Protein AF-A0A4Q3RJP1-F1 (afdb_monomer)

Secondary structure (DSSP, 8-state):
---------PPP----S------EETTEE--GGGSHHHHHHHHHHHHHHHHHHGGGGG-STT-TTSPP---SSPEEE-TTT--EEEEE--S-HHHHHHHHHHHTT-SS-HHHHHHHHHHHHHS---TTHHHHHHTT-

Structure (mmCIF, N/CA/C/O backbone):
data_AF-A0A4Q3RJP1-F1
#
_entry.id   AF-A0A4Q3RJP1-F1
#
loop_
_atom_site.group_PDB
_atom_site.id
_atom_site.type_symbol
_atom_site.label_atom_id
_atom_site.label_alt_id
_atom_site.label_comp_id
_atom_site.label_asym_id
_atom_site.label_entity_id
_atom_site.label_seq_id
_atom_site.pdbx_PDB_ins_code
_atom_site.Cartn_x
_atom_site.Cartn_y
_atom_site.Cartn_z
_atom_site.occupancy
_atom_site.B_iso_or_equiv
_atom_site.auth_seq_id
_atom_site.auth_comp_id
_atom_site.auth_asym_id
_atom_site.auth_atom_id
_atom_site.pdbx_PDB_model_num
ATOM 1 N N . SER A 1 1 ? -0.993 -25.068 -61.206 1.00 40.91 1 SER A N 1
ATOM 2 C CA . SER A 1 1 ? -1.866 -24.197 -60.401 1.00 40.91 1 SER A CA 1
ATOM 3 C C . SER A 1 1 ? -1.364 -24.168 -58.963 1.00 40.91 1 SER A C 1
ATOM 5 O O . SER A 1 1 ? -1.584 -25.083 -58.183 1.00 40.91 1 SER A O 1
ATOM 7 N N . THR A 1 2 ? -0.533 -23.165 -58.713 1.00 28.59 2 THR A N 1
ATOM 8 C CA . THR A 1 2 ? 0.005 -22.585 -57.466 1.00 28.59 2 THR A CA 1
ATOM 9 C C . THR A 1 2 ? -1.161 -22.205 -56.515 1.00 28.59 2 THR A C 1
ATOM 11 O O . THR A 1 2 ? -2.216 -21.863 -57.022 1.00 28.59 2 THR A O 1
ATOM 14 N N . ARG A 1 3 ? -1.150 -22.188 -55.171 1.00 31.06 3 ARG A N 1
ATOM 15 C CA . ARG A 1 3 ? -0.143 -22.023 -54.105 1.00 31.06 3 ARG A CA 1
ATOM 16 C C . ARG A 1 3 ? -0.653 -22.725 -52.827 1.00 31.06 3 ARG A C 1
ATOM 18 O O . ARG A 1 3 ? -1.771 -22.458 -52.399 1.00 31.06 3 ARG A O 1
ATOM 25 N N . LYS A 1 4 ? 0.183 -23.533 -52.163 1.00 38.19 4 LYS A N 1
ATOM 26 C CA . LYS A 1 4 ? 0.047 -23.793 -50.717 1.00 38.19 4 LYS A CA 1
ATOM 27 C C . LYS A 1 4 ? 0.534 -22.539 -49.986 1.00 38.19 4 LYS A C 1
ATOM 29 O O . LYS A 1 4 ? 1.635 -22.066 -50.261 1.00 38.19 4 LYS A O 1
ATOM 34 N N . SER A 1 5 ? -0.300 -21.981 -49.114 1.00 39.28 5 SER A N 1
ATOM 35 C CA . SER A 1 5 ? 0.029 -20.807 -48.304 1.00 39.28 5 SER A CA 1
ATOM 36 C C . SER A 1 5 ? 1.105 -21.192 -47.286 1.00 39.28 5 SER A C 1
ATOM 38 O O . SER A 1 5 ? 0.828 -21.866 -46.297 1.00 39.28 5 SER A O 1
ATOM 40 N N . ALA A 1 6 ? 2.357 -20.836 -47.573 1.00 37.06 6 ALA A N 1
ATOM 41 C CA . ALA A 1 6 ? 3.463 -20.976 -46.641 1.00 37.06 6 ALA A CA 1
ATOM 42 C C . ALA A 1 6 ? 3.315 -19.891 -45.568 1.00 37.06 6 ALA A C 1
ATOM 44 O O . ALA A 1 6 ? 3.591 -18.715 -45.807 1.00 37.06 6 ALA A O 1
ATOM 45 N N . MET A 1 7 ? 2.838 -20.291 -44.392 1.00 33.75 7 MET A N 1
ATOM 46 C CA . MET A 1 7 ? 2.870 -19.479 -43.183 1.00 33.75 7 MET A CA 1
ATOM 47 C C . MET A 1 7 ? 4.346 -19.235 -42.856 1.00 33.75 7 MET A C 1
ATOM 49 O O . MET A 1 7 ? 5.059 -20.126 -42.404 1.00 33.75 7 MET A O 1
ATOM 53 N N . HIS A 1 8 ? 4.827 -18.047 -43.214 1.00 34.34 8 HIS A N 1
ATOM 54 C CA . HIS A 1 8 ? 6.205 -17.618 -43.035 1.00 34.34 8 HIS A CA 1
ATOM 55 C C . HIS A 1 8 ? 6.484 -17.479 -41.534 1.00 34.34 8 HIS A C 1
ATOM 57 O O . HIS A 1 8 ? 6.306 -16.410 -40.947 1.00 34.34 8 HIS A O 1
ATOM 63 N N . THR A 1 9 ? 6.883 -18.576 -40.892 1.00 39.91 9 THR A N 1
ATOM 64 C CA . THR A 1 9 ? 7.481 -18.550 -39.560 1.00 39.91 9 THR A CA 1
ATOM 65 C C . THR A 1 9 ? 8.777 -17.762 -39.680 1.00 39.91 9 THR A C 1
ATOM 67 O O . THR A 1 9 ? 9.784 -18.278 -40.172 1.00 39.91 9 THR A O 1
ATOM 70 N N . ARG A 1 10 ? 8.743 -16.481 -39.298 1.00 30.38 10 ARG A N 1
ATOM 71 C CA . ARG A 1 10 ? 9.964 -15.688 -39.160 1.00 30.38 10 ARG A CA 1
ATOM 72 C C . ARG A 1 10 ? 10.860 -16.435 -38.165 1.00 30.38 10 ARG A C 1
ATOM 74 O O . ARG A 1 10 ? 10.366 -16.791 -37.093 1.00 30.38 10 ARG A O 1
ATOM 81 N N . PRO A 1 11 ? 12.129 -16.718 -38.497 1.00 34.84 11 PRO A N 1
ATOM 82 C CA . PRO A 1 11 ? 13.036 -17.321 -37.532 1.00 34.84 11 PRO A CA 1
ATOM 83 C C . PRO A 1 11 ? 13.126 -16.400 -36.306 1.00 34.84 11 PRO A C 1
ATOM 85 O O . PRO A 1 11 ? 13.008 -15.180 -36.473 1.00 34.84 11 PRO A O 1
ATOM 88 N N . PRO A 1 12 ? 13.325 -16.938 -35.086 1.00 36.88 12 PRO A N 1
ATOM 89 C CA . PRO A 1 12 ? 13.581 -16.100 -33.925 1.00 36.88 12 PRO A CA 1
ATOM 90 C C . PRO A 1 12 ? 14.766 -15.211 -34.279 1.00 36.88 12 PRO A C 1
ATOM 92 O O . PRO A 1 12 ? 15.830 -15.705 -34.661 1.00 36.88 12 PRO A O 1
ATOM 95 N N . THR A 1 13 ? 14.544 -13.900 -34.259 1.00 38.78 13 THR A N 1
ATOM 96 C CA . THR A 1 13 ? 15.549 -12.908 -34.614 1.00 38.78 13 THR A CA 1
ATOM 97 C C . THR A 1 13 ? 16.762 -13.177 -33.737 1.00 38.78 13 THR A C 1
ATOM 99 O O . THR A 1 13 ? 16.724 -12.955 -32.528 1.00 38.78 13 THR A O 1
ATOM 102 N N . ARG A 1 14 ? 17.823 -13.732 -34.333 1.00 31.36 14 ARG A N 1
ATOM 103 C CA . ARG A 1 14 ? 19.109 -13.926 -33.671 1.00 31.36 14 ARG A CA 1
ATOM 104 C C . ARG A 1 14 ? 19.540 -12.543 -33.205 1.00 31.36 14 ARG A C 1
ATOM 106 O O . ARG A 1 14 ? 19.836 -11.690 -34.038 1.00 31.36 14 ARG A O 1
ATOM 113 N N . ILE A 1 15 ? 19.496 -12.308 -31.897 1.00 40.25 15 ILE A N 1
ATOM 114 C CA . ILE A 1 15 ? 19.952 -11.058 -31.296 1.00 40.25 15 ILE A CA 1
ATOM 115 C C . ILE A 1 15 ? 21.414 -10.903 -31.719 1.00 40.25 15 ILE A C 1
ATOM 117 O O . ILE A 1 15 ? 22.264 -11.709 -31.342 1.00 40.25 15 ILE A O 1
ATOM 121 N N . SER A 1 16 ? 21.689 -9.933 -32.591 1.00 35.44 16 SER A N 1
ATOM 122 C CA . SER A 1 16 ? 23.049 -9.604 -33.011 1.00 35.44 16 SER A CA 1
ATOM 123 C C . SER A 1 16 ? 23.900 -9.316 -31.766 1.00 35.44 16 SER A C 1
ATOM 125 O O . SER A 1 16 ? 23.445 -8.546 -30.918 1.00 35.44 16 SER A O 1
ATOM 12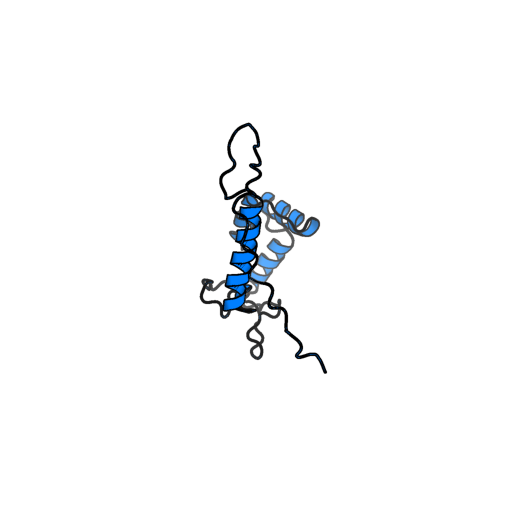7 N N . PRO A 1 17 ? 25.134 -9.846 -31.638 1.00 39.12 17 PRO A N 1
ATOM 128 C CA . PRO A 1 17 ? 25.923 -9.706 -30.407 1.00 39.12 17 PRO A CA 1
ATOM 129 C C . PRO A 1 17 ? 26.403 -8.274 -30.113 1.00 39.12 17 PRO A C 1
ATOM 131 O O . PRO A 1 17 ? 27.000 -8.033 -29.073 1.00 39.12 17 PRO A O 1
ATOM 134 N N . ASN A 1 18 ? 26.164 -7.314 -31.011 1.00 38.44 18 ASN A N 1
ATOM 135 C CA . ASN A 1 18 ? 26.814 -6.003 -30.999 1.00 38.44 18 ASN A CA 1
ATOM 136 C C . ASN A 1 18 ? 25.821 -4.840 -30.913 1.00 38.44 18 ASN A C 1
ATOM 138 O O . ASN A 1 18 ? 25.741 -4.008 -31.815 1.00 38.44 18 ASN A O 1
ATOM 142 N N . MET A 1 19 ? 25.089 -4.738 -29.804 1.00 39.34 19 MET A N 1
ATOM 143 C CA . MET A 1 19 ? 24.434 -3.476 -29.440 1.00 39.34 19 MET A CA 1
ATOM 144 C C . MET A 1 19 ? 24.706 -3.079 -27.985 1.00 39.34 19 MET A C 1
ATOM 146 O O . MET A 1 19 ? 23.820 -2.621 -27.273 1.00 39.34 19 MET A O 1
ATOM 150 N N . SER A 1 20 ? 25.955 -3.203 -27.535 1.00 42.75 20 SER A N 1
ATOM 151 C CA . SER A 1 20 ? 26.436 -2.480 -26.355 1.00 42.75 20 SER A CA 1
ATOM 152 C C . SER A 1 20 ? 26.956 -1.107 -26.793 1.00 42.75 20 SER A C 1
ATOM 154 O O . SER A 1 20 ? 28.162 -0.878 -26.892 1.00 42.75 20 SER A O 1
ATOM 156 N N . LYS A 1 21 ? 26.051 -0.166 -27.092 1.00 44.31 21 LYS A N 1
ATOM 157 C CA . LYS A 1 21 ? 26.439 1.249 -27.031 1.00 44.31 21 LYS A CA 1
ATOM 158 C C . LYS A 1 21 ? 26.668 1.557 -25.555 1.00 44.31 21 LYS A C 1
ATOM 160 O O . LYS A 1 21 ? 25.723 1.675 -24.782 1.00 44.31 21 LYS A O 1
ATOM 165 N N . ASN A 1 22 ? 27.938 1.570 -25.168 1.00 44.00 22 ASN A N 1
ATOM 166 C CA . ASN A 1 22 ? 28.382 1.862 -23.817 1.00 44.00 22 ASN A CA 1
ATOM 167 C C . ASN A 1 22 ? 27.984 3.303 -23.480 1.00 44.00 22 ASN A C 1
ATOM 169 O O . ASN A 1 22 ? 28.597 4.250 -23.965 1.00 44.00 22 ASN A O 1
ATOM 173 N N . 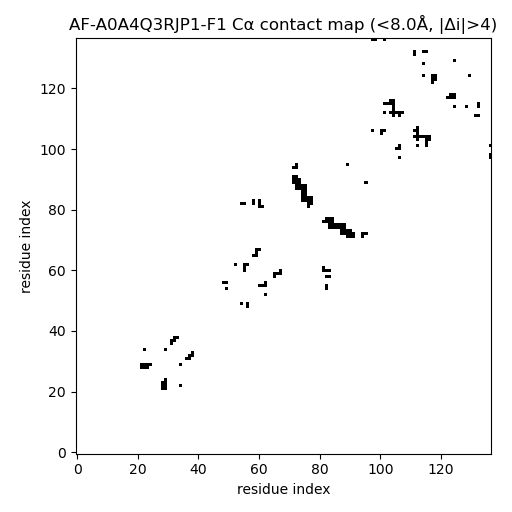TYR A 1 23 ? 26.936 3.472 -22.676 1.00 47.50 23 TYR A N 1
ATOM 174 C CA . TYR A 1 23 ? 26.600 4.766 -22.094 1.00 47.50 23 TYR A CA 1
ATOM 175 C C . TYR A 1 23 ? 27.632 5.057 -21.002 1.00 47.50 23 TYR A C 1
ATOM 177 O O . TYR A 1 23 ? 27.568 4.499 -19.909 1.00 47.50 23 TYR A O 1
ATOM 185 N N . THR A 1 24 ? 28.636 5.868 -21.326 1.00 45.56 24 THR A N 1
ATOM 186 C CA . THR A 1 24 ? 29.651 6.331 -20.378 1.00 45.56 24 THR A CA 1
ATOM 187 C C . THR A 1 24 ? 29.199 7.652 -19.767 1.00 45.56 24 THR A C 1
ATOM 189 O O . THR A 1 24 ? 29.168 8.669 -20.458 1.00 45.56 24 THR A O 1
ATOM 192 N N . THR A 1 25 ? 28.903 7.663 -18.470 1.00 46.78 25 THR A N 1
ATOM 193 C CA . THR A 1 25 ? 28.844 8.905 -17.686 1.00 46.78 25 THR A CA 1
ATOM 194 C C . THR A 1 25 ? 30.158 8.991 -16.913 1.00 46.78 25 THR A C 1
ATOM 196 O O . THR A 1 25 ? 30.443 8.117 -16.097 1.00 46.78 25 THR A O 1
ATOM 199 N N . ASN A 1 26 ? 30.987 10.000 -17.200 1.00 49.41 26 ASN A N 1
ATOM 200 C CA . ASN A 1 26 ? 32.297 10.231 -16.565 1.00 49.41 26 ASN A CA 1
ATOM 201 C C . ASN A 1 26 ? 33.317 9.081 -16.714 1.00 49.41 26 ASN A C 1
ATOM 203 O O . ASN A 1 26 ? 33.939 8.672 -15.739 1.00 49.41 26 ASN A O 1
ATOM 207 N N . GLY A 1 27 ? 33.487 8.533 -17.923 1.00 53.41 27 GLY A N 1
ATOM 208 C CA . GLY A 1 27 ? 34.593 7.608 -18.231 1.00 53.41 27 GLY A CA 1
ATOM 209 C C . GLY A 1 27 ? 34.504 6.201 -17.622 1.00 53.41 27 GLY A C 1
ATOM 210 O O . GLY A 1 27 ? 35.337 5.358 -17.938 1.00 53.41 27 GLY A O 1
ATOM 211 N N . ASN A 1 28 ? 33.484 5.906 -16.813 1.00 54.69 28 ASN A N 1
ATOM 212 C CA . ASN A 1 28 ? 33.272 4.582 -16.236 1.00 54.69 28 ASN A CA 1
ATOM 213 C C . ASN A 1 28 ? 32.237 3.791 -17.048 1.00 54.69 28 ASN A C 1
ATOM 215 O O . ASN A 1 28 ? 31.143 4.286 -17.333 1.00 54.69 28 ASN A O 1
ATOM 219 N N . LEU A 1 29 ? 32.569 2.543 -17.401 1.00 55.94 29 LEU A N 1
ATOM 220 C CA . LEU A 1 29 ? 31.625 1.589 -17.988 1.00 55.94 29 LEU A CA 1
ATOM 221 C C . LEU A 1 29 ? 30.486 1.345 -16.989 1.00 55.94 29 LEU A C 1
ATOM 223 O O . LEU A 1 29 ? 30.688 0.753 -15.926 1.00 55.94 29 LEU A O 1
ATOM 227 N N . VAL A 1 30 ? 29.280 1.806 -17.319 1.00 52.84 30 VAL A N 1
ATOM 228 C CA . VAL A 1 30 ? 28.097 1.553 -16.497 1.00 52.84 30 VAL A CA 1
ATOM 229 C C . VAL A 1 30 ? 27.781 0.060 -16.578 1.00 52.84 30 VAL A C 1
ATOM 231 O O . VAL A 1 30 ? 27.371 -0.450 -17.620 1.00 52.84 30 VAL A O 1
ATOM 234 N N . ARG A 1 31 ? 28.012 -0.663 -15.476 1.00 60.06 31 ARG A N 1
ATOM 235 C CA . ARG A 1 31 ? 27.658 -2.082 -15.356 1.00 60.06 31 ARG A CA 1
ATOM 236 C C . ARG A 1 31 ? 26.155 -2.248 -15.619 1.00 60.06 31 ARG A C 1
ATOM 238 O O . ARG A 1 31 ? 25.355 -1.348 -15.369 1.00 60.06 31 ARG A O 1
ATOM 245 N N . ILE A 1 32 ? 25.778 -3.450 -16.045 1.00 55.72 32 ILE A N 1
ATOM 246 C CA . ILE A 1 32 ? 24.441 -3.873 -16.488 1.00 55.72 32 ILE A CA 1
ATOM 247 C C . ILE A 1 32 ? 23.227 -3.350 -15.662 1.00 55.72 32 ILE A C 1
ATOM 249 O O . ILE A 1 32 ? 22.203 -3.131 -16.310 1.00 55.72 32 ILE A O 1
ATOM 253 N N . PRO A 1 33 ? 23.252 -3.050 -14.336 1.00 55.62 33 PRO A N 1
ATOM 254 C CA . PRO A 1 33 ? 22.040 -2.602 -13.625 1.00 55.62 33 PRO A CA 1
ATOM 255 C C . PRO A 1 33 ? 21.375 -1.299 -14.107 1.00 55.62 33 PRO A C 1
ATOM 257 O O . PRO A 1 33 ? 20.164 -1.176 -13.954 1.00 55.62 33 PRO A O 1
ATOM 260 N N . THR A 1 34 ? 22.106 -0.330 -14.668 1.00 59.41 34 THR A N 1
ATOM 261 C CA . THR A 1 34 ? 21.546 0.994 -15.043 1.00 59.41 34 THR A CA 1
ATOM 262 C C . THR A 1 34 ? 21.532 1.271 -16.547 1.00 59.41 34 THR A C 1
ATOM 264 O O . THR A 1 34 ? 21.114 2.346 -16.974 1.00 59.41 34 THR A O 1
ATOM 267 N N . SER A 1 35 ? 21.934 0.294 -17.363 1.00 78.44 35 SER A N 1
ATOM 268 C CA . SER A 1 35 ? 21.796 0.350 -18.824 1.00 78.44 35 SER A CA 1
ATOM 269 C C . SER A 1 35 ? 20.330 0.195 -19.264 1.00 78.44 35 SER A C 1
ATOM 271 O O . SER A 1 35 ? 19.538 -0.436 -18.562 1.00 78.44 35 SER A O 1
ATOM 273 N N . LEU A 1 36 ? 19.968 0.708 -20.450 1.00 79.81 36 LEU A N 1
ATOM 274 C CA . LEU A 1 36 ? 18.638 0.500 -21.053 1.00 79.81 36 LEU A CA 1
ATOM 275 C C . LEU A 1 36 ? 18.265 -0.993 -21.110 1.00 79.81 36 LEU A C 1
ATOM 277 O O . LEU A 1 36 ? 17.137 -1.368 -20.805 1.00 79.81 36 LEU A O 1
ATOM 281 N N . THR A 1 37 ? 19.232 -1.853 -21.433 1.00 80.81 37 THR A N 1
ATOM 282 C CA . THR A 1 37 ? 19.058 -3.310 -21.443 1.00 80.81 37 THR A CA 1
ATOM 283 C C . THR A 1 37 ? 18.700 -3.851 -20.062 1.00 80.81 37 THR A C 1
ATOM 285 O O . THR A 1 37 ? 17.780 -4.652 -19.946 1.00 80.81 37 THR A O 1
ATOM 288 N N . GLY A 1 38 ? 19.368 -3.381 -19.003 1.00 79.69 38 GLY A N 1
ATOM 289 C CA . GLY A 1 38 ? 19.026 -3.743 -17.625 1.00 79.69 38 GLY A CA 1
ATOM 290 C C . GLY A 1 38 ? 17.587 -3.364 -17.269 1.00 79.69 38 GLY A C 1
ATOM 291 O O . GLY A 1 38 ? 16.857 -4.181 -16.715 1.00 79.69 38 GLY A O 1
ATOM 292 N N . GLN A 1 39 ? 17.144 -2.165 -17.662 1.00 82.25 39 GLN A N 1
ATOM 293 C CA . GLN A 1 39 ? 15.765 -1.711 -17.441 1.00 82.25 39 GLN A CA 1
ATOM 294 C C . GLN A 1 39 ? 14.731 -2.590 -18.169 1.00 82.25 39 GLN A C 1
ATOM 296 O O . GLN A 1 39 ? 13.691 -2.912 -17.594 1.00 82.25 39 GLN A O 1
ATOM 301 N N . LEU A 1 40 ? 15.018 -3.014 -19.405 1.00 84.88 40 LEU A N 1
ATOM 302 C CA . LEU A 1 40 ? 14.148 -3.922 -20.165 1.00 84.88 40 LEU A CA 1
ATOM 303 C C . LEU A 1 40 ? 14.091 -5.323 -19.546 1.00 84.88 40 LEU A C 1
ATOM 305 O O . LEU A 1 40 ? 13.004 -5.877 -19.407 1.00 84.88 40 LEU A O 1
ATOM 309 N N . LEU A 1 41 ? 15.226 -5.859 -19.092 1.00 86.44 41 LEU A N 1
ATOM 310 C CA . LEU A 1 41 ? 15.273 -7.163 -18.423 1.00 86.44 41 LEU A CA 1
ATOM 311 C C . LEU A 1 41 ? 14.419 -7.191 -17.150 1.00 86.44 41 LEU A C 1
ATOM 313 O O . LEU A 1 41 ? 13.735 -8.179 -16.896 1.00 86.44 41 LEU A O 1
ATOM 317 N N . PHE A 1 42 ? 14.401 -6.103 -16.372 1.00 81.69 42 PHE A N 1
ATOM 318 C CA . PHE A 1 42 ? 13.499 -6.002 -15.221 1.00 81.69 42 PHE A CA 1
ATOM 319 C C . PHE A 1 42 ? 12.030 -6.067 -15.638 1.00 81.69 42 PHE A C 1
ATOM 321 O O . PHE A 1 42 ? 11.240 -6.743 -14.982 1.00 81.69 42 PHE A O 1
ATOM 328 N N . ARG A 1 43 ? 11.653 -5.397 -16.731 1.00 86.31 43 ARG A N 1
ATOM 329 C CA . ARG A 1 43 ? 10.282 -5.444 -17.248 1.00 86.31 43 ARG A CA 1
ATOM 330 C C . ARG A 1 43 ? 9.886 -6.865 -17.660 1.00 86.31 43 ARG A C 1
ATOM 332 O O . ARG A 1 43 ? 8.811 -7.321 -17.274 1.00 86.31 43 ARG A O 1
ATOM 339 N N . ASP A 1 44 ? 10.758 -7.566 -18.378 1.00 88.19 44 ASP A N 1
ATOM 340 C CA . ASP A 1 44 ? 10.510 -8.944 -18.822 1.00 88.19 44 ASP A CA 1
ATOM 341 C C . ASP A 1 44 ? 10.420 -9.918 -17.643 1.00 88.19 44 ASP A C 1
ATOM 343 O O . ASP A 1 44 ? 9.553 -10.791 -17.619 1.00 88.19 44 ASP A O 1
ATOM 347 N N . MET A 1 45 ? 11.252 -9.721 -16.617 1.00 87.88 45 MET A N 1
ATOM 348 C CA . MET A 1 45 ? 11.177 -10.480 -15.369 1.00 87.88 45 MET A CA 1
ATOM 349 C C . MET A 1 45 ? 9.798 -10.343 -14.706 1.00 87.88 45 MET A C 1
ATOM 351 O O . MET A 1 45 ? 9.195 -11.354 -14.345 1.00 87.88 45 MET A O 1
ATOM 355 N N . TYR A 1 46 ? 9.276 -9.116 -14.568 1.00 85.12 46 TYR A N 1
ATOM 356 C CA . TYR A 1 46 ? 7.951 -8.883 -13.979 1.00 85.12 46 TYR A CA 1
ATOM 357 C C . TYR A 1 46 ? 6.829 -9.506 -14.813 1.00 85.12 46 TYR A C 1
ATOM 359 O O . TYR A 1 46 ? 5.913 -10.099 -14.245 1.00 85.12 46 TYR A O 1
ATOM 367 N N . PHE A 1 47 ? 6.914 -9.442 -16.145 1.00 87.12 47 PHE A N 1
ATOM 368 C CA . PHE A 1 47 ? 5.945 -10.117 -17.008 1.00 87.12 47 PHE A CA 1
ATOM 369 C C . PHE A 1 47 ? 5.989 -11.639 -16.867 1.00 87.12 47 PHE A C 1
ATOM 371 O O . PHE A 1 47 ? 4.933 -12.263 -16.801 1.00 87.12 47 PHE A O 1
ATOM 378 N N . GLY A 1 48 ? 7.179 -12.237 -16.775 1.00 87.31 48 GLY A N 1
ATOM 379 C CA . GLY A 1 48 ? 7.327 -13.674 -16.536 1.00 87.31 48 GLY A CA 1
ATOM 380 C C . GLY A 1 48 ? 6.742 -14.103 -15.188 1.00 87.31 48 GLY A C 1
ATOM 381 O O . GLY A 1 48 ? 5.994 -15.078 -15.120 1.00 87.31 48 GLY A O 1
ATOM 382 N N . ALA A 1 49 ? 7.012 -13.336 -14.128 1.00 85.38 49 ALA A N 1
ATOM 383 C CA . ALA A 1 49 ? 6.455 -13.592 -12.801 1.00 85.38 49 ALA A CA 1
ATOM 384 C C . ALA A 1 49 ? 4.920 -13.466 -12.783 1.00 85.38 49 ALA A C 1
ATOM 386 O O . ALA A 1 49 ? 4.230 -14.325 -12.232 1.00 85.38 49 ALA A O 1
ATOM 387 N N . GLN A 1 50 ? 4.375 -12.436 -13.436 1.00 87.81 50 GLN A N 1
ATOM 388 C CA . GLN A 1 50 ? 2.932 -12.246 -13.558 1.00 87.81 50 GLN A CA 1
ATOM 389 C C . GLN A 1 50 ? 2.275 -13.330 -14.420 1.00 87.81 50 GLN A C 1
ATOM 391 O O . GLN A 1 50 ? 1.170 -13.751 -14.104 1.00 87.81 50 GLN A O 1
ATOM 396 N N . ALA A 1 51 ? 2.925 -13.824 -15.477 1.00 87.38 51 ALA A N 1
ATOM 397 C CA . ALA A 1 51 ? 2.366 -14.885 -16.316 1.00 87.38 51 ALA A CA 1
ATOM 398 C C . ALA A 1 51 ? 2.131 -16.190 -15.535 1.00 87.38 51 ALA A C 1
ATOM 400 O O . ALA A 1 51 ? 1.160 -16.894 -15.802 1.00 87.38 51 ALA A O 1
ATOM 401 N N . ALA A 1 52 ? 2.982 -16.489 -14.548 1.00 84.00 52 ALA A N 1
ATOM 402 C CA . ALA A 1 52 ? 2.827 -17.660 -13.689 1.00 84.00 52 ALA A CA 1
ATOM 403 C C . ALA A 1 52 ? 1.738 -17.489 -12.610 1.00 84.00 52 ALA A C 1
ATOM 405 O O . ALA A 1 52 ? 1.089 -18.464 -12.240 1.00 84.00 52 ALA A O 1
ATOM 406 N N . LEU A 1 53 ? 1.543 -16.268 -12.096 1.00 82.69 53 LEU A N 1
ATOM 407 C CA . LEU A 1 53 ? 0.657 -15.974 -10.954 1.00 82.69 53 LEU A CA 1
ATOM 408 C C . LEU A 1 53 ? -0.693 -15.345 -11.353 1.00 82.69 53 LEU A C 1
ATOM 410 O O . LEU A 1 53 ? -1.626 -15.297 -10.553 1.00 82.69 53 LEU A O 1
ATOM 414 N N . GLY A 1 54 ? -0.818 -14.847 -12.581 1.00 87.06 54 GLY A N 1
ATOM 415 C CA . GLY A 1 54 ? -1.999 -14.148 -13.077 1.00 87.06 54 GLY A CA 1
ATOM 416 C C . GLY A 1 54 ? -2.338 -12.898 -12.258 1.00 87.06 54 GLY A C 1
ATOM 417 O O . GLY A 1 54 ? -1.463 -12.136 -11.843 1.00 87.06 54 GLY A O 1
ATOM 418 N N . TYR A 1 55 ? -3.633 -12.690 -12.011 1.00 84.19 55 TYR A N 1
ATOM 419 C CA . TYR A 1 55 ? -4.141 -11.552 -11.236 1.00 84.19 55 TYR A CA 1
ATOM 420 C C . TYR A 1 55 ? -3.728 -11.580 -9.756 1.00 84.19 55 TYR A C 1
ATOM 422 O O . TYR A 1 55 ? -3.702 -10.530 -9.116 1.00 84.19 55 TYR A O 1
ATOM 430 N N . ALA A 1 56 ? -3.330 -12.742 -9.225 1.00 83.50 56 ALA A N 1
ATOM 431 C CA . ALA A 1 56 ? -2.850 -12.853 -7.851 1.00 83.50 56 ALA A CA 1
ATOM 432 C C . ALA A 1 56 ? -1.488 -12.167 -7.636 1.00 83.50 56 ALA A C 1
ATOM 434 O O . ALA A 1 56 ? -1.144 -11.837 -6.505 1.00 83.50 56 ALA A O 1
ATOM 435 N N . PHE A 1 57 ? -0.731 -11.886 -8.707 1.00 85.88 57 PHE A N 1
ATOM 436 C CA . PHE A 1 57 ? 0.585 -11.244 -8.618 1.00 85.88 57 PHE A CA 1
ATOM 437 C C . PHE A 1 57 ? 0.562 -9.914 -7.843 1.00 85.88 57 PHE A C 1
ATOM 439 O O . PHE A 1 57 ? 1.496 -9.613 -7.104 1.00 85.88 57 PHE A O 1
ATOM 446 N N . GLY A 1 58 ? -0.509 -9.127 -7.994 1.00 83.69 58 GLY A N 1
ATOM 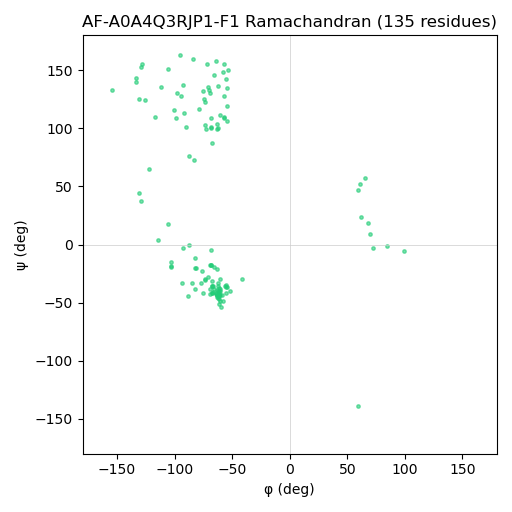447 C CA . GLY A 1 58 ? -0.640 -7.800 -7.385 1.00 83.69 58 GLY A CA 1
ATOM 448 C C . GLY A 1 58 ? -1.216 -7.780 -5.967 1.00 83.69 58 GLY A C 1
ATOM 449 O O . GLY A 1 58 ? -1.365 -6.699 -5.402 1.00 83.69 58 GLY A O 1
ATOM 450 N N . GLN A 1 59 ? -1.568 -8.932 -5.397 1.00 85.69 59 GLN A N 1
ATOM 451 C CA . GLN A 1 59 ? -2.249 -9.021 -4.106 1.00 85.69 59 GLN A CA 1
ATOM 452 C C . GLN A 1 59 ? -1.537 -9.990 -3.164 1.00 85.69 59 GLN A C 1
ATOM 454 O O . GLN A 1 59 ? -0.878 -10.936 -3.585 1.00 85.69 59 GLN A O 1
ATOM 459 N N . THR A 1 60 ? -1.687 -9.755 -1.862 1.00 84.00 60 THR A N 1
ATOM 460 C CA . THR A 1 60 ? -1.176 -10.664 -0.826 1.00 84.00 60 THR A CA 1
ATOM 461 C C . THR A 1 60 ? -2.023 -11.934 -0.738 1.00 84.00 60 THR A C 1
ATOM 463 O O . THR A 1 60 ? -1.515 -13.003 -0.409 1.00 84.00 60 THR A O 1
ATOM 466 N N . TYR A 1 61 ? -3.320 -11.832 -1.045 1.00 83.00 61 TYR A N 1
ATOM 467 C CA . TYR A 1 61 ? -4.241 -12.963 -1.030 1.00 83.00 61 TYR A CA 1
ATOM 468 C C . TYR A 1 61 ? -4.017 -13.869 -2.248 1.00 83.00 61 TYR A C 1
ATOM 470 O O . TYR A 1 61 ? -3.949 -13.392 -3.379 1.00 83.00 61 TYR A O 1
ATOM 478 N N . ASN A 1 62 ? -3.928 -15.183 -2.022 1.00 82.38 62 ASN A N 1
ATOM 479 C CA . ASN A 1 62 ? -3.673 -16.188 -3.063 1.00 82.38 62 ASN A CA 1
ATOM 480 C C . ASN A 1 62 ? -2.315 -16.044 -3.796 1.00 82.38 62 ASN A C 1
ATOM 482 O O . ASN A 1 62 ? -2.160 -16.521 -4.918 1.00 82.38 62 ASN A O 1
ATOM 486 N N . ASN A 1 63 ? -1.318 -15.400 -3.174 1.00 86.50 63 ASN A N 1
ATOM 487 C CA . ASN A 1 63 ? 0.029 -15.269 -3.733 1.00 86.50 63 ASN A CA 1
ATOM 488 C C . ASN A 1 63 ? 1.073 -15.963 -2.837 1.00 86.50 63 ASN A C 1
ATOM 490 O O . ASN A 1 63 ? 1.380 -15.448 -1.761 1.00 86.50 63 ASN A O 1
ATOM 494 N N . PRO A 1 64 ? 1.674 -17.091 -3.268 1.00 83.75 64 PRO A N 1
ATOM 495 C CA . PRO A 1 64 ? 2.645 -17.830 -2.460 1.00 83.75 64 PRO A CA 1
ATOM 496 C C . PRO A 1 64 ? 3.966 -17.076 -2.248 1.00 83.75 64 PRO A C 1
ATOM 498 O O . PRO A 1 64 ? 4.728 -17.427 -1.352 1.00 83.75 64 PRO A O 1
ATOM 501 N N . GLN A 1 65 ? 4.260 -16.060 -3.067 1.00 84.62 65 GLN A N 1
ATOM 502 C CA . GLN A 1 65 ? 5.470 -15.244 -2.931 1.00 84.62 65 GLN A CA 1
ATOM 503 C C . GLN A 1 65 ? 5.311 -14.133 -1.883 1.00 84.62 65 GLN A C 1
ATOM 505 O O . GLN A 1 65 ? 6.306 -13.613 -1.377 1.00 84.62 65 GLN A O 1
ATOM 510 N N . CYS A 1 66 ? 4.076 -13.757 -1.539 1.00 85.62 66 CYS A N 1
ATOM 511 C CA . CYS A 1 66 ? 3.806 -12.711 -0.563 1.00 85.62 66 CYS A CA 1
ATOM 512 C C . CYS A 1 66 ? 3.584 -13.309 0.829 1.00 85.62 66 CYS A C 1
ATOM 514 O O . CYS A 1 66 ? 2.729 -14.168 1.030 1.00 85.62 66 CYS A O 1
ATOM 516 N N . ARG A 1 67 ? 4.313 -12.803 1.830 1.00 86.88 67 ARG A N 1
ATOM 517 C CA . ARG A 1 67 ? 4.016 -13.110 3.233 1.00 86.88 67 ARG A CA 1
ATOM 518 C C . ARG A 1 67 ? 2.757 -12.352 3.654 1.00 86.88 67 ARG A C 1
ATOM 520 O 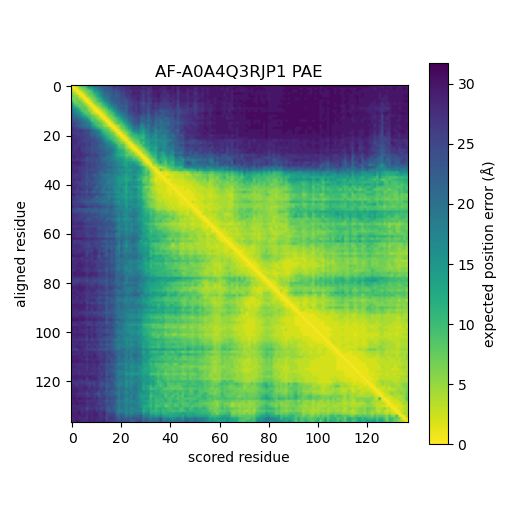O . ARG A 1 67 ? 2.727 -11.125 3.590 1.00 86.88 67 ARG A O 1
ATOM 527 N N . PHE A 1 68 ? 1.752 -13.087 4.120 1.00 84.62 68 PHE A N 1
ATOM 528 C CA . PHE A 1 68 ? 0.592 -12.498 4.779 1.00 84.62 68 PHE A CA 1
ATOM 529 C C . PHE A 1 68 ? 0.983 -11.960 6.158 1.00 84.62 68 PHE A C 1
ATOM 531 O O . PHE A 1 68 ? 1.701 -12.623 6.909 1.00 84.62 68 PHE A O 1
ATOM 538 N N . ILE A 1 69 ? 0.516 -10.758 6.480 1.00 84.06 69 ILE A N 1
ATOM 539 C CA . ILE A 1 69 ? 0.724 -10.113 7.774 1.00 84.06 69 ILE A CA 1
ATOM 540 C C . ILE A 1 69 ? -0.671 -9.740 8.300 1.00 84.06 69 ILE A C 1
ATOM 542 O O . ILE A 1 69 ? -1.420 -9.068 7.590 1.00 84.06 69 ILE A O 1
ATOM 546 N N . PRO A 1 70 ? -1.047 -10.197 9.505 1.00 86.06 70 PRO A N 1
ATOM 547 C CA . PRO A 1 70 ? -2.382 -9.994 10.057 1.00 86.06 70 PRO A CA 1
ATOM 548 C C . PRO A 1 70 ? -2.503 -8.615 10.727 1.00 86.06 70 PRO A C 1
ATOM 550 O O . PRO A 1 70 ? -2.507 -8.514 11.951 1.00 86.06 70 PRO A O 1
ATOM 553 N N . TRP A 1 71 ? -2.556 -7.550 9.930 1.00 85.44 71 TRP A N 1
ATOM 554 C CA . TRP A 1 71 ? -2.888 -6.200 10.404 1.00 85.44 71 TRP A CA 1
ATOM 555 C C . TRP A 1 71 ? -4.409 -5.983 10.473 1.00 85.44 71 TRP A C 1
ATOM 557 O O . TRP A 1 71 ? -5.175 -6.685 9.808 1.00 85.44 71 TRP A O 1
ATOM 567 N N . HIS A 1 72 ? -4.833 -4.986 11.255 1.00 89.56 72 HIS A N 1
ATOM 568 C CA . HIS A 1 72 ? -6.216 -4.498 11.265 1.00 89.56 72 HIS A CA 1
ATOM 569 C C . HIS A 1 72 ? -6.600 -3.881 9.915 1.00 89.56 72 HIS A C 1
ATOM 571 O O . HIS A 1 72 ? -5.735 -3.440 9.160 1.00 89.56 72 HIS A O 1
ATOM 577 N N . LEU A 1 73 ? -7.896 -3.821 9.620 1.00 88.81 73 LEU A N 1
ATOM 578 C CA . LEU A 1 73 ? -8.456 -3.359 8.346 1.00 88.81 73 LEU A CA 1
ATOM 579 C C . LEU A 1 73 ? -8.103 -4.248 7.134 1.00 88.81 73 LEU A C 1
ATOM 581 O O . LEU A 1 73 ? -7.523 -3.772 6.151 1.00 88.81 73 LEU A O 1
ATOM 585 N N . PRO A 1 74 ? -8.431 -5.557 7.156 1.00 89.38 74 PRO A N 1
ATOM 586 C CA . PRO A 1 74 ? -8.120 -6.444 6.042 1.00 89.38 74 PRO A CA 1
ATOM 587 C C . PRO A 1 74 ? -8.907 -6.065 4.781 1.00 89.38 74 PRO A C 1
ATOM 589 O O . PRO A 1 74 ? -10.068 -5.656 4.841 1.00 89.38 74 PRO A O 1
ATOM 592 N N . SER A 1 75 ? -8.284 -6.246 3.614 1.00 88.81 75 SER A N 1
ATOM 593 C CA . SER A 1 75 ? -8.937 -6.018 2.323 1.00 88.81 75 SER A CA 1
ATOM 594 C C . SER A 1 75 ? -10.132 -6.953 2.127 1.00 88.81 75 SER A C 1
ATOM 596 O O . SER A 1 75 ? -10.036 -8.158 2.361 1.00 88.81 75 SER A O 1
ATOM 598 N N . GLU A 1 76 ? -11.238 -6.407 1.630 1.00 89.62 76 GLU A N 1
ATOM 599 C CA . GLU A 1 76 ? -12.402 -7.186 1.220 1.00 89.62 76 GLU A CA 1
ATOM 600 C C . GLU A 1 76 ? -12.060 -7.993 -0.040 1.00 89.62 76 GLU A C 1
ATOM 602 O O . GLU A 1 76 ? -11.534 -7.453 -1.022 1.00 89.62 76 GLU A O 1
ATOM 607 N N . ILE A 1 77 ? -12.369 -9.287 0.002 1.00 88.00 77 ILE A N 1
ATOM 608 C CA . ILE A 1 77 ? -12.163 -10.225 -1.100 1.00 88.00 77 ILE A CA 1
ATOM 609 C C . ILE A 1 77 ? -13.508 -10.671 -1.664 1.00 88.00 77 ILE A C 1
ATOM 611 O O . ILE A 1 77 ? -14.427 -11.018 -0.921 1.00 88.00 77 ILE A O 1
ATOM 615 N N . ASP A 1 78 ? -13.618 -10.705 -2.987 1.00 87.19 78 ASP A N 1
ATOM 616 C CA . ASP A 1 78 ? -14.754 -11.343 -3.637 1.00 87.19 78 ASP A CA 1
ATOM 617 C C . ASP A 1 78 ? -14.542 -12.862 -3.647 1.00 87.19 78 ASP A C 1
ATOM 619 O O . ASP A 1 78 ? -13.612 -13.381 -4.265 1.00 87.19 78 ASP A O 1
ATOM 623 N N . THR A 1 79 ? -15.425 -13.590 -2.964 1.00 83.81 79 THR A N 1
ATOM 624 C CA . THR A 1 79 ? -15.366 -15.056 -2.846 1.00 83.81 79 THR A CA 1
ATOM 625 C C . THR A 1 79 ? -15.522 -15.777 -4.182 1.00 83.81 79 THR A C 1
ATOM 627 O O . THR A 1 79 ? -15.083 -16.919 -4.303 1.00 83.81 79 THR A O 1
ATOM 630 N N . LYS A 1 80 ? -16.109 -15.133 -5.197 1.00 85.69 80 LYS A N 1
ATOM 631 C CA . LYS A 1 80 ? -16.294 -15.736 -6.525 1.00 85.69 80 LYS A CA 1
ATOM 632 C C . LYS A 1 80 ? -15.045 -15.634 -7.393 1.00 85.69 80 LYS A C 1
ATOM 634 O O . LYS A 1 80 ? -14.755 -16.558 -8.147 1.00 85.69 80 LYS A O 1
ATOM 639 N N . THR A 1 81 ? -14.330 -14.515 -7.311 1.00 83.75 81 THR A N 1
ATOM 640 C CA . THR A 1 81 ? -13.165 -14.231 -8.166 1.00 83.75 81 THR A CA 1
ATOM 641 C C . THR A 1 81 ? -11.829 -14.427 -7.449 1.00 83.75 81 THR A C 1
ATOM 643 O O . THR A 1 81 ? -10.806 -14.598 -8.109 1.00 83.75 81 THR A O 1
ATOM 646 N N . GLY A 1 82 ? -11.815 -14.431 -6.113 1.00 82.38 82 GLY A N 1
ATOM 647 C CA . GLY A 1 82 ? -10.595 -14.494 -5.305 1.00 82.38 82 GLY A CA 1
ATOM 648 C C . GLY A 1 82 ? -9.730 -13.232 -5.413 1.00 82.38 82 GLY A C 1
ATOM 649 O O . GLY A 1 82 ? -8.532 -13.281 -5.118 1.00 82.38 82 GLY A O 1
ATOM 650 N N . LEU A 1 83 ? -10.314 -12.122 -5.874 1.00 84.25 83 LEU A N 1
ATOM 651 C CA . LEU A 1 83 ? -9.640 -10.841 -6.076 1.00 84.25 83 LEU A CA 1
ATOM 652 C C . LEU A 1 83 ? -10.027 -9.838 -4.988 1.00 84.25 83 LEU A C 1
ATOM 654 O O . LEU A 1 83 ? -11.135 -9.878 -4.449 1.00 84.25 83 LEU A O 1
ATOM 658 N N . ILE A 1 84 ? -9.111 -8.917 -4.689 1.00 86.12 84 ILE A N 1
ATOM 659 C CA . ILE A 1 84 ? -9.391 -7.780 -3.807 1.00 86.12 84 ILE A CA 1
ATOM 660 C C . ILE A 1 84 ? -10.335 -6.773 -4.487 1.00 86.12 84 ILE A C 1
ATOM 662 O O . ILE A 1 84 ? -10.111 -6.353 -5.622 1.00 86.12 84 ILE A O 1
ATOM 666 N N . THR A 1 85 ? -11.370 -6.335 -3.773 1.00 83.38 85 THR A N 1
ATOM 667 C CA . THR A 1 85 ? -12.394 -5.401 -4.293 1.00 83.38 85 THR A CA 1
ATOM 668 C C . THR A 1 85 ? -11.935 -3.934 -4.230 1.00 83.38 85 THR A C 1
ATOM 670 O O . THR A 1 85 ? -12.564 -3.042 -4.795 1.00 83.38 85 THR A O 1
ATOM 673 N N . GLY A 1 86 ? -10.834 -3.661 -3.521 1.00 82.44 86 GLY A N 1
ATOM 674 C CA . GLY A 1 86 ? -10.329 -2.308 -3.247 1.00 82.44 86 GLY A CA 1
ATOM 675 C C . GLY A 1 86 ? -10.984 -1.628 -2.039 1.00 82.44 86 GLY A C 1
ATOM 676 O O . GLY A 1 86 ? -10.612 -0.513 -1.682 1.00 82.44 86 GLY A O 1
ATOM 677 N N . LYS A 1 87 ? -11.934 -2.308 -1.393 1.00 88.25 87 LYS A N 1
ATOM 678 C CA . LYS A 1 87 ? -12.487 -1.946 -0.085 1.00 88.25 87 LYS A CA 1
ATOM 679 C C . LYS A 1 87 ? -11.764 -2.719 1.017 1.00 88.25 87 LYS A C 1
ATOM 681 O O . LYS A 1 87 ? -11.097 -3.716 0.742 1.00 88.25 87 LYS A O 1
ATOM 686 N N . TYR A 1 88 ? -11.905 -2.259 2.250 1.00 90.25 88 TYR A N 1
ATOM 687 C CA . TYR A 1 88 ? -11.382 -2.911 3.447 1.00 90.25 88 TYR A CA 1
ATOM 688 C C . TYR A 1 88 ? -12.502 -3.060 4.480 1.00 90.25 88 TYR A C 1
ATOM 690 O O . TYR A 1 88 ? -13.495 -2.329 4.444 1.00 90.25 88 TYR A O 1
ATOM 698 N N . LEU A 1 89 ? -12.353 -4.032 5.371 1.00 89.81 89 LEU A N 1
ATOM 699 C CA . LEU A 1 89 ? -13.299 -4.319 6.443 1.00 89.81 89 LEU A CA 1
ATOM 700 C C . LEU A 1 89 ? -12.880 -3.573 7.707 1.00 89.81 89 LEU A C 1
ATOM 702 O O . LEU A 1 89 ? -11.706 -3.579 8.044 1.00 89.81 89 LEU A O 1
ATOM 706 N N . ILE A 1 90 ? -13.826 -2.964 8.420 1.00 90.94 90 ILE A N 1
ATOM 707 C CA . ILE A 1 90 ? -13.540 -2.298 9.696 1.00 90.94 90 ILE A CA 1
ATOM 708 C C . ILE A 1 90 ? -13.710 -3.323 10.817 1.00 90.94 90 ILE A C 1
ATOM 710 O O . ILE A 1 90 ? -14.831 -3.647 11.205 1.00 90.94 90 ILE A O 1
ATOM 714 N N . ASP A 1 91 ? -12.596 -3.857 11.305 1.00 90.50 91 ASP A N 1
ATOM 715 C CA . ASP A 1 91 ? -12.535 -4.785 12.439 1.00 90.50 91 ASP A CA 1
ATOM 716 C C . ASP A 1 91 ? -12.295 -4.056 13.772 1.00 90.50 91 ASP A C 1
ATOM 718 O O . ASP A 1 91 ? -12.826 -4.463 14.804 1.00 90.50 91 ASP A O 1
ATOM 722 N N . ASN A 1 92 ? -11.536 -2.956 13.744 1.00 91.50 92 ASN A N 1
ATOM 723 C CA . ASN A 1 92 ? -11.223 -2.127 14.903 1.00 91.50 92 ASN A CA 1
ATOM 724 C C . ASN A 1 92 ? -11.467 -0.636 14.598 1.00 91.50 92 ASN A C 1
ATOM 726 O O . ASN A 1 92 ? -10.918 -0.079 13.647 1.00 91.50 92 ASN A O 1
ATOM 730 N N . ALA A 1 93 ? -12.279 0.017 15.435 1.00 92.00 93 ALA A N 1
ATOM 731 C CA . ALA A 1 93 ? -12.624 1.430 15.289 1.00 92.00 93 ALA A CA 1
ATOM 732 C C . ALA A 1 93 ? -11.433 2.375 15.528 1.00 92.00 93 ALA A C 1
ATOM 734 O O . ALA A 1 93 ? -11.316 3.391 14.847 1.00 92.00 93 ALA A O 1
ATOM 735 N N . GLU A 1 94 ? -10.533 2.038 16.457 1.00 91.81 94 GLU A N 1
ATOM 736 C CA . GLU A 1 94 ? -9.334 2.841 16.722 1.00 91.81 94 GLU A CA 1
ATOM 737 C C . GLU A 1 94 ? -8.356 2.764 15.544 1.00 91.81 94 GLU A C 1
ATOM 739 O O . GLU A 1 94 ? -7.837 3.787 15.096 1.00 91.81 94 GLU A O 1
ATOM 744 N N . ALA A 1 95 ? -8.162 1.562 14.990 1.00 89.75 95 ALA A N 1
ATOM 745 C CA . ALA A 1 95 ? -7.323 1.363 13.811 1.00 89.75 95 ALA A CA 1
ATOM 746 C C . ALA A 1 95 ? -7.861 2.144 12.602 1.00 89.75 95 ALA A C 1
ATOM 748 O O . ALA A 1 95 ? -7.086 2.764 11.874 1.00 89.75 95 ALA A O 1
ATOM 749 N N . GLU A 1 96 ? -9.185 2.182 12.417 1.00 92.44 96 GLU A N 1
ATOM 750 C CA . GLU A 1 96 ? -9.809 2.994 11.369 1.00 92.44 96 GLU A CA 1
ATOM 751 C C . GLU A 1 96 ? -9.557 4.490 11.573 1.00 92.44 96 GLU A C 1
ATOM 753 O O . GLU A 1 96 ? -9.203 5.197 10.627 1.00 92.44 96 GLU A O 1
ATOM 758 N N . GLU A 1 97 ? -9.678 4.994 12.802 1.00 92.69 97 GLU A N 1
ATOM 759 C CA . GLU A 1 97 ? -9.390 6.400 13.089 1.00 92.69 97 GLU A CA 1
ATOM 760 C C . GLU A 1 97 ? -7.926 6.749 12.776 1.00 92.69 97 GLU A C 1
ATOM 762 O O . GLU A 1 97 ? -7.641 7.750 12.104 1.00 92.69 97 GLU A O 1
ATOM 767 N N . GLN A 1 98 ? -6.990 5.909 13.220 1.00 90.69 98 GLN A N 1
ATOM 768 C CA . GLN A 1 98 ? -5.560 6.073 12.958 1.00 90.69 98 GLN A CA 1
ATOM 769 C C . GLN A 1 98 ? -5.258 6.021 11.454 1.00 90.69 98 GLN A C 1
ATOM 771 O O . GLN A 1 98 ? -4.547 6.892 10.938 1.00 90.69 98 GLN A O 1
ATOM 776 N N . PHE A 1 99 ? -5.871 5.086 10.725 1.00 91.50 99 PHE A N 1
ATOM 777 C CA . PHE A 1 99 ? -5.752 4.976 9.273 1.00 91.50 99 PHE A CA 1
ATOM 778 C C . PHE A 1 99 ? -6.269 6.228 8.553 1.00 91.50 99 PHE A C 1
ATOM 780 O O . PHE A 1 99 ? -5.587 6.762 7.671 1.00 91.50 99 PHE A O 1
ATOM 787 N N . GLN A 1 100 ? -7.426 6.769 8.949 1.00 92.81 100 GLN A N 1
ATOM 788 C CA . GLN A 1 100 ? -7.948 8.011 8.368 1.00 92.81 100 GLN A CA 1
ATOM 789 C C . GLN A 1 100 ? -7.032 9.203 8.662 1.00 92.81 100 GLN A C 1
ATOM 791 O O . GLN A 1 100 ? -6.747 10.013 7.771 1.00 92.81 100 GLN A O 1
ATOM 796 N N . ARG A 1 101 ? -6.515 9.310 9.889 1.00 93.00 101 ARG A N 1
ATOM 797 C CA . ARG A 1 101 ? -5.551 10.358 10.259 1.00 93.00 101 ARG A CA 1
ATOM 798 C C . ARG A 1 101 ? -4.279 10.267 9.424 1.00 93.00 101 ARG A C 1
ATOM 800 O O . ARG A 1 101 ? -3.822 11.295 8.921 1.00 93.00 101 ARG A O 1
ATOM 807 N N . TRP A 1 102 ? -3.751 9.066 9.217 1.00 91.62 102 TRP A N 1
ATOM 808 C CA . TRP A 1 102 ? -2.603 8.818 8.348 1.00 91.62 102 TRP A CA 1
ATOM 809 C C . TRP A 1 102 ? -2.893 9.206 6.894 1.00 91.62 102 TRP A C 1
ATOM 811 O O . TRP A 1 102 ? -2.182 10.034 6.319 1.00 91.62 102 TRP A O 1
ATOM 821 N N . LYS A 1 103 ? -4.005 8.726 6.329 1.00 91.06 103 LYS A N 1
ATOM 822 C CA . LYS A 1 103 ? -4.450 9.026 4.958 1.00 91.06 103 LYS A CA 1
ATOM 823 C C . LYS A 1 103 ? -4.588 10.528 4.690 1.00 91.06 103 LYS A C 1
ATOM 825 O O . LYS A 1 103 ? -4.328 10.990 3.578 1.00 91.06 103 LYS A O 1
ATOM 830 N N . HIS A 1 104 ? -4.997 11.299 5.696 1.00 91.62 104 HIS A N 1
ATOM 831 C CA . HIS A 1 104 ? -5.161 12.750 5.601 1.00 91.62 104 HIS A CA 1
ATOM 832 C C . HIS A 1 104 ? -3.929 13.564 6.036 1.00 91.62 104 HIS A C 1
ATOM 834 O O . HIS A 1 104 ? -3.962 14.793 5.919 1.00 91.62 104 HIS A O 1
ATOM 840 N N . GLY A 1 105 ? -2.855 12.925 6.512 1.00 91.88 105 GLY A N 1
ATOM 841 C CA . GLY A 1 105 ? -1.680 13.615 7.051 1.00 91.88 105 GLY A CA 1
ATOM 842 C C . GLY A 1 105 ? -2.027 14.476 8.271 1.00 91.88 105 GLY A C 1
ATOM 843 O O . GLY A 1 105 ? -1.766 15.686 8.277 1.00 91.88 105 GLY A O 1
ATOM 844 N N . ARG A 1 106 ? -2.701 13.860 9.250 1.00 92.88 106 ARG A N 1
ATOM 84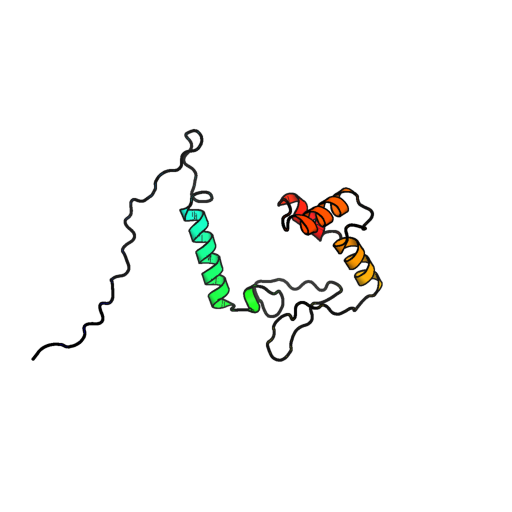5 C CA . ARG A 1 106 ? -3.091 14.412 10.563 1.00 92.88 106 ARG A CA 1
ATOM 846 C C . ARG A 1 106 ? -2.668 13.472 11.698 1.00 92.88 106 ARG A C 1
ATOM 848 O O . ARG A 1 106 ? -3.400 13.252 12.667 1.00 92.88 106 ARG A O 1
ATOM 855 N N . THR A 1 107 ? -1.503 12.862 11.545 1.00 90.56 107 THR A N 1
ATOM 856 C CA . THR A 1 107 ? -0.946 11.936 12.536 1.00 90.56 107 THR A CA 1
ATOM 857 C C . THR A 1 107 ? -0.424 12.686 13.759 1.00 90.56 107 THR A C 1
ATOM 859 O O . THR A 1 107 ? -0.517 12.166 14.867 1.00 90.56 107 THR A O 1
ATOM 862 N N . GLY A 1 108 ? 0.029 13.933 13.577 1.00 91.19 108 GLY A N 1
ATOM 863 C CA . GLY A 1 108 ? 0.712 14.718 14.608 1.00 91.19 108 GLY A CA 1
ATOM 864 C C . GLY A 1 108 ? 2.234 14.708 14.450 1.00 91.19 108 GLY A C 1
ATOM 865 O O . GLY A 1 108 ? 2.920 15.448 15.150 1.00 91.19 108 GLY A O 1
ATOM 866 N N . PHE A 1 109 ? 2.763 13.928 13.500 1.00 90.00 109 PHE A N 1
ATOM 867 C CA . PHE A 1 109 ? 4.173 13.928 13.126 1.00 90.00 109 PHE A CA 1
ATOM 868 C C . PHE A 1 109 ? 4.377 14.775 11.862 1.00 90.00 109 PHE A C 1
ATOM 870 O O . PHE A 1 109 ? 4.009 14.334 10.767 1.00 90.00 109 PHE A O 1
ATOM 877 N N . PRO A 1 110 ? 5.003 15.966 11.964 1.00 90.56 110 PRO A N 1
ATOM 878 C CA . PRO A 1 110 ? 5.081 16.912 10.850 1.00 90.56 110 PRO A CA 1
ATOM 879 C C . PRO A 1 110 ? 5.692 16.325 9.572 1.00 90.56 110 PRO A C 1
ATOM 881 O O . PRO A 1 110 ? 5.232 16.635 8.473 1.00 90.56 110 PRO A O 1
ATOM 884 N N . TRP A 1 111 ? 6.695 15.447 9.700 1.00 86.56 111 TRP A N 1
ATOM 885 C CA . TRP A 1 111 ? 7.355 14.829 8.549 1.00 86.56 111 TRP A CA 1
ATOM 886 C C . TRP A 1 111 ? 6.450 13.831 7.803 1.00 86.56 111 TRP A C 1
ATOM 888 O O . TRP A 1 111 ? 6.468 13.817 6.577 1.00 86.56 111 TRP A O 1
ATOM 898 N N . ILE A 1 112 ? 5.626 13.030 8.492 1.00 89.19 112 ILE A N 1
ATOM 899 C CA . ILE A 1 112 ? 4.728 12.055 7.840 1.00 89.19 112 ILE A CA 1
ATOM 900 C C . ILE A 1 112 ? 3.568 12.801 7.224 1.00 89.19 112 ILE A C 1
ATOM 902 O O . ILE A 1 112 ? 3.192 12.532 6.089 1.00 89.19 112 ILE A O 1
ATOM 906 N N . ASP A 1 113 ? 3.046 13.785 7.946 1.00 92.38 113 ASP A N 1
ATOM 907 C CA . ASP A 1 113 ? 1.939 14.595 7.471 1.00 92.38 113 ASP A CA 1
ATOM 908 C C . ASP A 1 113 ? 2.318 15.338 6.181 1.00 92.38 113 ASP A C 1
ATOM 910 O O . ASP A 1 113 ? 1.519 15.383 5.245 1.00 92.38 113 ASP A O 1
ATOM 914 N N . ALA A 1 114 ? 3.550 15.850 6.081 1.00 91.31 114 ALA A N 1
ATOM 915 C CA . ALA A 1 114 ? 4.073 16.431 4.846 1.00 91.31 114 ALA A CA 1
ATOM 916 C C . ALA A 1 114 ? 4.165 15.401 3.705 1.00 91.31 114 ALA A C 1
ATOM 918 O O . ALA A 1 114 ? 3.715 15.680 2.594 1.00 91.31 114 ALA A O 1
ATOM 919 N N . LEU A 1 115 ? 4.678 14.197 3.977 1.00 91.25 115 LEU A N 1
ATOM 920 C CA . LEU A 1 115 ? 4.821 13.133 2.975 1.00 91.25 115 LEU A CA 1
ATOM 921 C C . LEU A 1 115 ? 3.475 12.605 2.468 1.00 91.25 115 LEU A C 1
ATOM 923 O O . LEU A 1 115 ? 3.309 12.401 1.267 1.00 91.25 115 LEU A O 1
ATOM 927 N N . MET A 1 116 ? 2.495 12.431 3.354 1.00 92.56 116 MET A N 1
ATOM 928 C CA . MET A 1 116 ? 1.147 11.994 2.984 1.00 92.56 116 MET A CA 1
ATOM 929 C C . MET A 1 116 ? 0.419 13.055 2.154 1.00 92.56 116 MET A C 1
ATOM 931 O O . MET A 1 116 ? -0.286 12.726 1.197 1.00 92.56 116 MET A O 1
ATOM 935 N N . ARG A 1 117 ? 0.638 14.341 2.456 1.00 92.06 117 ARG A N 1
ATOM 936 C CA . ARG A 1 117 ? 0.134 15.451 1.633 1.00 92.06 117 ARG A CA 1
ATOM 937 C C . ARG A 1 117 ? 0.820 15.499 0.268 1.00 92.06 117 ARG A C 1
ATOM 939 O O . ARG A 1 117 ? 0.116 15.668 -0.725 1.00 92.06 117 ARG A O 1
ATOM 946 N N . GLN A 1 118 ? 2.137 15.285 0.207 1.00 92.12 118 GLN A N 1
ATOM 947 C CA . GLN A 1 118 ? 2.876 15.193 -1.056 1.00 92.12 118 GLN A CA 1
ATOM 948 C C . GLN A 1 118 ? 2.353 14.038 -1.916 1.00 92.12 118 GLN A C 1
ATOM 950 O O . GLN A 1 118 ? 2.010 14.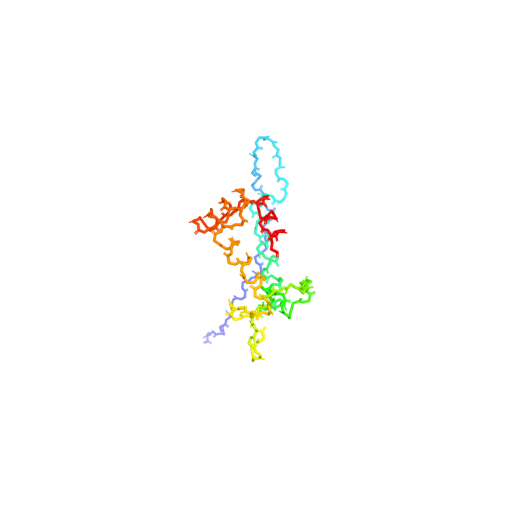249 -3.075 1.00 92.12 118 GLN A O 1
ATOM 955 N N . LEU A 1 119 ? 2.197 12.840 -1.343 1.00 91.62 119 LEU A N 1
ATOM 956 C CA . LEU A 1 119 ? 1.649 11.684 -2.057 1.00 91.62 119 LEU A CA 1
ATOM 957 C C . LEU A 1 119 ? 0.274 11.983 -2.651 1.00 91.62 119 LEU A C 1
ATOM 959 O O . LEU A 1 119 ? -0.006 11.599 -3.783 1.00 91.62 119 LEU A O 1
ATOM 963 N N . LYS A 1 120 ? -0.578 12.679 -1.893 1.00 90.56 120 LYS A N 1
ATOM 964 C CA . LYS A 1 120 ? -1.922 13.049 -2.335 1.00 90.56 120 LYS A CA 1
ATOM 965 C C . LYS A 1 120 ? -1.915 14.060 -3.488 1.00 90.56 120 LYS A C 1
ATOM 967 O O . LYS A 1 120 ? -2.841 14.041 -4.292 1.00 90.56 120 LYS A O 1
ATOM 972 N N . GLN A 1 121 ? -0.921 14.944 -3.550 1.00 92.38 121 GLN A N 1
ATOM 973 C CA . GLN A 1 121 ? -0.823 15.987 -4.575 1.00 92.38 121 GLN A CA 1
ATOM 974 C C . GLN A 1 121 ? -0.093 15.508 -5.836 1.00 92.38 121 GLN A C 1
ATOM 976 O O . GLN A 1 121 ? -0.556 15.764 -6.942 1.00 92.38 121 GLN A O 1
ATOM 981 N N . GLU A 1 122 ? 1.027 14.805 -5.674 1.00 91.44 122 GLU A N 1
ATOM 982 C CA . GLU A 1 122 ? 1.943 14.453 -6.768 1.00 91.44 122 GLU A CA 1
ATOM 983 C C . GLU A 1 122 ? 1.807 12.992 -7.220 1.00 91.44 122 GLU A C 1
ATOM 985 O O . GLU A 1 122 ? 2.279 12.627 -8.294 1.00 91.44 122 GLU A O 1
ATOM 990 N N . GLY A 1 123 ? 1.204 12.124 -6.399 1.00 89.69 123 GLY A N 1
ATOM 991 C CA . GLY A 1 123 ? 1.159 10.679 -6.652 1.00 89.69 123 GLY A CA 1
ATOM 992 C C . GLY A 1 123 ? 2.518 9.987 -6.502 1.00 89.69 123 GLY A C 1
ATOM 993 O O . GLY A 1 123 ? 2.659 8.808 -6.834 1.00 89.69 123 GLY A O 1
ATOM 994 N N . TRP A 1 124 ? 3.526 10.697 -5.991 1.00 87.31 124 TRP A N 1
ATOM 995 C CA . TRP A 1 124 ? 4.890 10.208 -5.856 1.00 87.31 124 TRP A CA 1
ATOM 996 C C . TRP A 1 124 ? 5.459 10.526 -4.471 1.00 87.31 124 TRP A C 1
ATOM 998 O O . TRP A 1 124 ? 5.192 11.572 -3.891 1.00 87.31 124 TRP A O 1
ATOM 1008 N N . ILE A 1 125 ? 6.256 9.597 -3.938 1.00 88.44 125 ILE A N 1
ATOM 1009 C CA . ILE A 1 125 ? 7.054 9.797 -2.725 1.00 88.44 125 ILE A CA 1
ATOM 1010 C C . ILE A 1 125 ? 8.469 9.285 -2.992 1.00 88.44 125 ILE A C 1
ATOM 1012 O O . ILE A 1 125 ? 8.655 8.200 -3.560 1.00 88.44 125 ILE A O 1
ATOM 1016 N N . HIS A 1 126 ? 9.461 10.024 -2.495 1.00 85.69 126 HIS A N 1
ATOM 1017 C CA . HIS A 1 126 ? 10.860 9.622 -2.523 1.00 85.69 126 HIS A CA 1
ATOM 1018 C C . HIS A 1 126 ? 11.096 8.255 -1.864 1.00 85.69 126 HIS A C 1
ATOM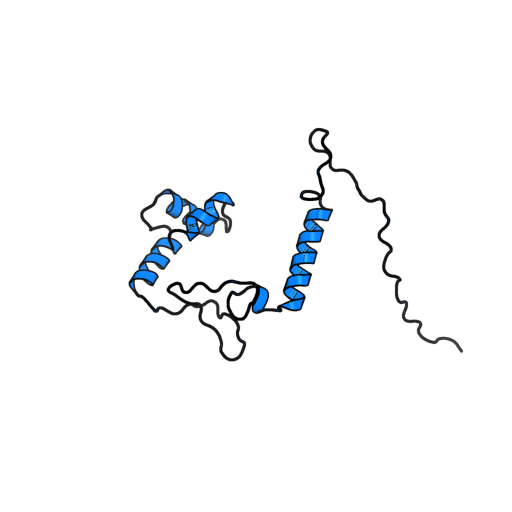 1020 O O . HIS A 1 126 ? 10.515 7.926 -0.833 1.00 85.69 126 HIS A O 1
ATOM 1026 N N . ARG A 1 127 ? 12.006 7.447 -2.417 1.00 79.88 127 ARG A N 1
ATOM 1027 C CA . ARG A 1 127 ? 12.199 6.044 -2.011 1.00 79.88 127 ARG A CA 1
ATOM 1028 C C . ARG A 1 127 ? 12.497 5.846 -0.517 1.00 79.88 127 ARG A C 1
ATOM 1030 O O . ARG A 1 127 ? 11.991 4.881 0.045 1.00 79.88 127 ARG A O 1
ATOM 1037 N N . PHE A 1 128 ? 13.234 6.749 0.133 1.00 84.25 128 PHE A N 1
ATOM 1038 C CA . PHE A 1 128 ? 13.504 6.662 1.581 1.00 84.25 128 PHE A CA 1
ATOM 1039 C C . PHE A 1 128 ? 12.326 7.075 2.461 1.00 84.25 128 PHE A C 1
ATOM 1041 O O . PHE A 1 128 ? 12.222 6.642 3.602 1.00 84.25 128 PHE A O 1
ATOM 1048 N N . SER A 1 129 ? 11.416 7.876 1.925 1.00 80.81 129 SER A N 1
ATOM 1049 C CA . SER A 1 129 ? 10.247 8.355 2.653 1.00 80.81 129 SER A CA 1
ATOM 1050 C C . SER A 1 129 ? 9.121 7.317 2.685 1.00 80.81 129 SER A C 1
ATOM 1052 O O . SER A 1 129 ? 8.276 7.346 3.573 1.00 80.81 129 SER A O 1
ATOM 1054 N N . ARG A 1 130 ? 9.135 6.351 1.756 1.00 82.75 130 ARG A N 1
ATOM 1055 C CA . ARG A 1 130 ? 8.171 5.240 1.686 1.00 82.75 130 ARG A CA 1
ATOM 1056 C C . ARG A 1 130 ? 8.168 4.354 2.940 1.00 82.75 130 ARG A C 1
ATOM 1058 O O . ARG A 1 130 ? 7.092 4.192 3.506 1.00 82.75 130 ARG A O 1
ATOM 1065 N N . PRO A 1 131 ? 9.308 3.799 3.407 1.00 81.94 131 PRO A N 1
ATOM 1066 C CA . PRO A 1 131 ? 9.309 2.983 4.620 1.00 81.94 131 PRO A CA 1
ATOM 1067 C C . PRO A 1 131 ? 8.849 3.776 5.847 1.00 81.94 131 PRO A C 1
ATOM 1069 O O . PRO A 1 131 ? 8.095 3.248 6.653 1.00 81.94 131 PRO A O 1
ATOM 1072 N N . LEU A 1 132 ? 9.216 5.058 5.952 1.00 80.25 132 LEU A N 1
ATOM 1073 C CA . LEU A 1 132 ? 8.791 5.915 7.064 1.00 80.25 132 LEU A CA 1
ATOM 1074 C C . LEU A 1 132 ? 7.269 6.096 7.124 1.00 80.25 132 LEU A C 1
ATOM 1076 O O . LEU A 1 132 ? 6.706 6.138 8.211 1.00 80.25 132 LEU A O 1
ATOM 1080 N N . CYS A 1 133 ? 6.600 6.171 5.971 1.00 77.31 133 CYS A N 1
ATOM 1081 C CA . CYS A 1 133 ? 5.142 6.277 5.930 1.00 77.31 133 CYS A CA 1
ATOM 1082 C C . CYS A 1 133 ? 4.446 4.973 6.342 1.00 77.31 133 CYS A C 1
ATOM 1084 O O . CYS A 1 133 ? 3.325 5.033 6.823 1.00 77.31 133 CYS A O 1
ATOM 1086 N N . ILE A 1 134 ? 5.083 3.814 6.145 1.00 78.00 134 ILE A N 1
ATOM 1087 C CA . ILE A 1 134 ? 4.475 2.496 6.391 1.00 78.00 134 ILE A CA 1
ATOM 1088 C C . ILE A 1 134 ? 4.609 2.066 7.856 1.00 78.00 134 ILE A C 1
ATOM 1090 O O . ILE A 1 134 ? 3.720 1.404 8.363 1.00 78.00 134 ILE A O 1
ATOM 1094 N N . VAL A 1 135 ? 5.694 2.437 8.544 1.00 73.62 135 VAL A N 1
ATOM 1095 C CA . VAL A 1 135 ? 5.968 1.986 9.928 1.00 73.62 135 VAL A CA 1
ATOM 1096 C C . VAL A 1 135 ? 4.988 2.559 10.964 1.00 73.62 135 VAL A C 1
ATOM 1098 O O . VAL A 1 135 ? 4.914 2.047 12.074 1.00 73.62 135 VAL A O 1
ATOM 1101 N N . LEU A 1 136 ? 4.262 3.626 10.629 1.00 66.75 136 LEU A N 1
ATOM 1102 C CA . LEU A 1 136 ? 3.320 4.292 11.539 1.00 66.75 136 LEU A CA 1
ATOM 1103 C C . LEU A 1 136 ? 1.845 4.004 11.220 1.00 66.75 136 LEU A C 1
ATOM 1105 O O . LEU A 1 136 ? 0.973 4.741 11.678 1.00 66.75 136 LEU A O 1
ATOM 1109 N N . LEU A 1 137 ? 1.601 2.950 10.439 1.00 62.25 137 LEU A N 1
ATOM 1110 C CA . LEU A 1 137 ? 0.323 2.245 10.324 1.00 62.25 137 LEU A CA 1
ATOM 1111 C C . LEU A 1 137 ? 0.372 0.984 11.189 1.00 62.25 137 LEU A C 1
ATOM 1113 O O . LEU A 1 137 ? -0.661 0.685 11.816 1.00 62.25 137 LEU A O 1
#

Mean predicted aligned error: 13.7 Å

Radius of gyration: 23.82 Å; Cα contacts (8 Å, |Δi|>4): 105; chains: 1; bounding box: 51×41×77 Å

Sequence (137 aa):
STRKSAMHTRPPTRISPNMSKNYTTNGNLVRIPTSLTGQLLFRDMYFGAQAALGYAFGQTYNNPQCRFIPWHLPSEIDTKTGLITGKYLIDNAEAEEQFQRWKHGRTGFPWIDALMRQLKQEGWIHRFSRPLCIVLL

Solvent-accessible surface area (backbone atoms only — not comparable to full-atom values): 8850 Å² total; per-residue (Å²): 139,89,80,84,86,75,79,80,75,73,70,81,78,76,78,71,92,81,76,78,78,78,68,60,71,87,88,41,83,63,60,63,81,78,36,73,66,34,54,50,50,54,54,54,50,53,51,55,55,30,69,76,48,48,83,26,61,86,40,56,60,89,23,94,88,41,82,80,74,98,60,83,51,49,69,36,63,40,89,89,78,68,41,74,74,84,50,61,41,86,81,43,73,67,59,50,52,52,50,52,25,45,69,68,29,61,69,83,48,71,70,53,21,51,49,35,47,39,32,73,73,71,75,52,72,58,79,79,54,50,62,65,60,56,76,80,110

pLDDT: mean 75.63, std 19.86, range [28.59, 93.0]

Foldseek 3Di:
DDDDDPPPPPPDPPPDPDDCPQPDDPNDRDPLCPDPNNVVVVVVVLVVVCVVQPQCSVDLFSDPVHDDDDDAFAFDADPVPSDGPPHTDHPDPVVVVQVVCQCCLNNPDVLSSVQSVCCVPPVDGDPVVVVVSVVSD

=== Feature glossary ===
A reading guide for the features in this record.

Start from the sequence.

  · This is the polypeptide sequence — one letter per residue, N-terminus first. Length ranges from a few dozen residues for small domains to over a thous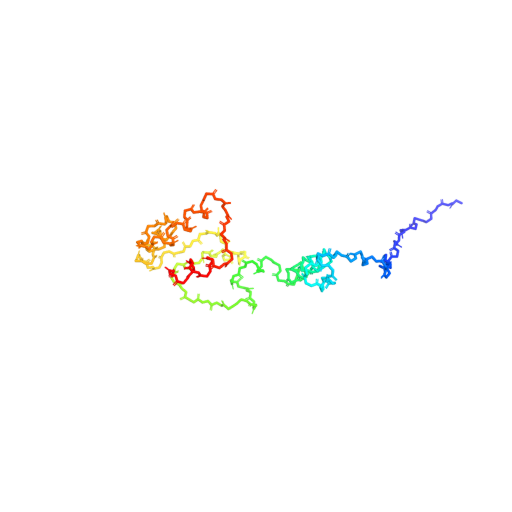and for large multi-domain proteins.

Fold it, and you get atomic coordinates and the backbone conformation that goes with them.

  · Structure coordinates are given as an mmCIF _atom_site loop: one row per atom with element, residue name, chain id, sequence number, and x/y/z position in Å. Only the four main-chain atoms per residue are included here; side chains are omitted to keep the record compact.

  · Backbone dihedral angles. Every residue except chain termini has a φ (preceding-C → N → Cα → C) and a ψ (N → Cα → C → next-N). They are reported in degrees following the IUPAC sign convention. Secondary structure is essentially a statement about which (φ, ψ) basin each residue occupies.

  · The SS8 string is DSSP's per-residue secondary-structure call. α-helix (H) means an i→i+4 H-bond ladder; β-strand (E) means the residue participates in a β-sheet; 3₁₀ (G) and π (I) are tighter and wider helices; T/S are turns/bends; '-' is loop.

  · SS3 is a coarse helix/strand/coil call (letters a/b/c) made by the P-SEA algorithm from inter-Cα distances and d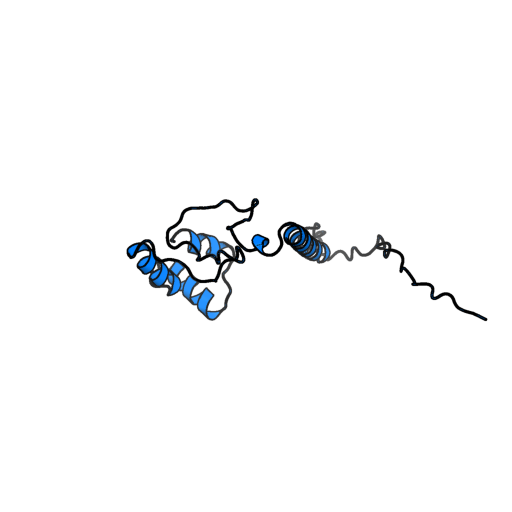ihedrals. It is less detailed than DSSP but needs only Cα positions.

Summarize the fold with a handful of shape descriptors and a per-residue structural alphabet.

  · Radius of gyration (Rg) is the root-mean-square distance of Cα atoms from their centroid — a single number for overall size and compactness. A globular domain of N residues has Rg ≈ 2.2·N^0.38 Å; an extended or disordered chain has a much larger Rg. The Cα contact count is the number of residue pairs whose Cα atoms are within 8 Å and are more than four positions apart in sequence — a standard proxy for tertiary packing density. The bounding box is the smallest axis-aligned box enclosing all Cα atoms.

  · The Foldseek 3Di string encodes local tertiary geometry as a 20-letter alphabet — one character per residue — derived from the relative positions of nearby Cα atoms. Unlike the amino-acid sequence, 3Di is a direct function of the 3D structure, so two proteins with the same fold have similar 3Di strings even at low sequence identity.

  · Solvent-accessible surface area (SASA) is the area in Å² traced out by the centre of a 1.4 Å probe sphere (a water molecule) rolled over the protein's van der Waals surface (Shrake–Rupley / Lee–Richards construction). Buried residues have near-zero SASA; fully exposed residues can exceed 200 Å². The total SASA scales roughly with the number of surface residues.

Ask how reliable the model is.

  · pLDDT (predicted Local Distance Difference Test) is AlphaFold's per-residue confidence score, ranging from 0 to 100. Values above 90 indicate high confidence (typically well-packed cores); 70–90 is confident; 50–70 low confidence; below 50 usually means the region is disordered or the prediction is unreliable there. AlphaFold stores pLDDT in the mmCIF B-factor column.

  · B-factor (Debye–Waller factor) reflects atomic displacement in the crystal lattice. It is an experimental observable (units Å²), not a prediction; low values mean the atom is pinned down, high values mean it moves or is heterogeneous across the crystal.

  · Predicted Aligned Error (PAE) is an AlphaFold confidence matrix: entry (i, j) is the expected error in the position of residue j, in ångströms, when the prediction is superimposed on the true structure at residue i. Low PAE within a block of residues means that block is internally rigid and well-predicted; high PAE between two blocks means their relative placement is uncertain even if each block individually is confident.

Place it in context: what it resembles, what it is annotated as, and how it looks.

  · Nearest PDB neighbors are the top structural matches found by Foldseek when searching this structure against the entire Protein Data Bank. Each hit reports a TM-score (0 to 1; >0.5 almost always implies the same fold) and an E-value. These are *structural* homologs — they may share no detectable sequence similarity.

  · Functional annotations link the protein to curated databases. InterPro entries identify conserved domains and families by matching the sequence against member-database signatures (Pfam, PROSITE, CDD, …). Gene Ontology (GO) terms describe molecular function, biological process, and cellular component in a controlled vocabulary. CATH places the structure in a hierarchical fold classification (Class/Architecture/Topology/Homologous-superfamily). The organism is the source species.

  · Three diagnostic plots accompany the record. The Cα contact map visualizes the tertiary structure as a 2D adjacency matrix (8 Å cutoff, sequence-local contacts suppressed). The Ramachandran plot shows the distribution of backbone (φ, ψ) torsions, with points in the α and β basins reflecting secondary structure content. The PAE plot shows AlphaFold's inter-residue confidence as a color matrix.

  · Six rendered views show the 3D structure from the faces of a cube — i.e. along ±x, ±y, ±z. Rendering representation is drawn randomly per protein from cartoon (secondary-structure ribbons), sticks (backbone bonds), or molecular surface; coloring is either N→C rainbow (blue at the N-terminus through red at the C-terminus) or one color per chain.